Protein AF-A0A7K1Y0U2-F1 (afdb_monomer)

Solvent-accessible surface area (backbone atoms only — not comparable to full-atom values): 4041 Å² total; per-residue (Å²): 130,58,72,57,59,52,51,52,53,52,52,52,50,55,38,48,77,70,72,48,52,75,73,42,80,47,81,49,102,60,32,38,36,39,29,34,76,80,51,28,32,40,39,40,32,72,85,73,49,73,50,79,44,73,47,89,51,69,64,63,34,53,76,72,72,46,84,132

Nearest PDB structures (foldseek):
  3db7-assembly1_A  TM=7.222E-01  e=1.769E-01  Bacteroides thetaiotaomicron
  3due-assembly1_A  TM=7.655E-01  e=3.750E-01  Phocaeicola vulgatus ATCC 8482
  2ogq-assembly1_A  TM=6.688E-01  e=2.742E-01  Homo sapiens
  4uzr-assembly1_B  TM=7.777E-01  e=4.885E+00  Pyrococcus horikoshii
  2ojx-assembly1_A  TM=3.312E-01  e=2.742E-01  Homo sapiens

Mean predicted aligned error: 3.79 Å

Foldseek 3Di:
DDPQVVLVVVLVCLCVVVVWAFPDWDDDPFFIWTATPQRWIWTQGPVRDIDIDGPDDVVSCVSVVHDD

Radius of gyration: 11.09 Å; Cα contacts (8 Å, |Δi|>4): 90; chains: 1; bounding box: 27×25×28 Å

Structure (mmCIF, N/CA/C/O backbone):
data_AF-A0A7K1Y0U2-F1
#
_entry.id   AF-A0A7K1Y0U2-F1
#
loop_
_atom_site.group_PDB
_atom_site.id
_atom_site.type_symbol
_atom_site.label_atom_id
_atom_site.label_alt_id
_atom_site.label_comp_id
_atom_site.label_asym_id
_atom_site.label_entity_id
_atom_site.label_seq_id
_atom_site.pdbx_PDB_ins_code
_atom_site.Cartn_x
_atom_site.Cartn_y
_atom_site.Cartn_z
_atom_site.occupancy
_atom_site.B_iso_or_equiv
_atom_site.auth_seq_id
_atom_site.auth_comp_id
_atom_site.auth_asym_id
_atom_site.auth_atom_id
_atom_site.pdbx_PDB_model_num
ATOM 1 N N . MET A 1 1 ? 17.365 -8.966 -8.337 1.00 60.62 1 MET A N 1
ATOM 2 C CA . MET A 1 1 ? 16.047 -8.592 -7.790 1.00 60.62 1 MET A CA 1
ATOM 3 C C . MET A 1 1 ? 15.658 -7.304 -8.481 1.00 60.62 1 MET A C 1
ATOM 5 O O . MET A 1 1 ? 16.512 -6.431 -8.564 1.00 60.62 1 MET A O 1
ATOM 9 N N . ASP A 1 2 ? 14.471 -7.254 -9.077 1.00 84.06 2 ASP A N 1
ATOM 10 C CA . ASP A 1 2 ? 13.987 -6.073 -9.797 1.00 84.06 2 ASP A CA 1
ATOM 11 C C . ASP A 1 2 ? 13.793 -4.898 -8.820 1.00 84.06 2 ASP A C 1
ATOM 13 O O . ASP A 1 2 ? 13.413 -5.109 -7.666 1.00 84.06 2 ASP A O 1
ATOM 17 N N . GLU A 1 3 ? 14.078 -3.674 -9.261 1.00 81.44 3 GLU A N 1
ATOM 18 C CA . GLU A 1 3 ? 13.942 -2.454 -8.453 1.00 81.44 3 GLU A CA 1
ATOM 19 C C . GLU A 1 3 ? 12.496 -2.279 -7.971 1.00 81.44 3 GLU A C 1
ATOM 21 O O . GLU A 1 3 ? 12.244 -1.890 -6.827 1.00 81.44 3 GLU A O 1
ATOM 26 N N . PHE A 1 4 ? 11.539 -2.678 -8.808 1.00 85.25 4 PHE A N 1
ATOM 27 C CA . PHE A 1 4 ? 10.130 -2.668 -8.452 1.00 85.25 4 PHE A CA 1
ATOM 28 C C . PHE A 1 4 ? 9.777 -3.685 -7.355 1.00 85.25 4 PHE A C 1
ATOM 30 O O . PHE A 1 4 ? 9.026 -3.360 -6.435 1.00 85.25 4 PHE A O 1
ATOM 37 N N . GLU A 1 5 ? 10.354 -4.888 -7.383 1.00 86.62 5 GLU A N 1
ATOM 38 C CA . GLU A 1 5 ? 10.137 -5.894 -6.332 1.00 86.62 5 GLU A CA 1
ATOM 39 C C . GLU A 1 5 ? 10.720 -5.451 -4.982 1.00 86.62 5 GLU A C 1
ATOM 41 O O . GLU A 1 5 ? 10.132 -5.706 -3.925 1.00 86.62 5 GLU A O 1
ATOM 46 N N . ILE A 1 6 ? 11.837 -4.715 -5.005 1.00 88.56 6 ILE A N 1
ATOM 47 C CA . ILE A 1 6 ? 12.402 -4.081 -3.806 1.00 88.56 6 ILE A CA 1
ATOM 48 C C . ILE A 1 6 ? 11.429 -3.030 -3.262 1.00 88.56 6 ILE A C 1
ATOM 50 O O . ILE A 1 6 ? 11.108 -3.052 -2.072 1.00 88.56 6 ILE A O 1
ATOM 54 N N . LEU A 1 7 ? 10.918 -2.142 -4.123 1.00 87.69 7 LEU A N 1
ATOM 55 C CA . LEU A 1 7 ? 9.952 -1.110 -3.738 1.00 87.69 7 LEU A CA 1
ATOM 56 C C . LEU A 1 7 ? 8.679 -1.722 -3.140 1.00 87.69 7 LEU A C 1
ATOM 58 O O . LEU A 1 7 ? 8.232 -1.309 -2.069 1.00 87.69 7 LEU A O 1
ATOM 62 N N . LYS A 1 8 ? 8.115 -2.726 -3.816 1.00 90.81 8 LYS A N 1
ATOM 63 C CA . LYS A 1 8 ? 6.939 -3.471 -3.368 1.00 90.81 8 LYS A CA 1
ATOM 64 C C . LYS A 1 8 ? 7.156 -4.007 -1.951 1.00 90.81 8 LYS A C 1
ATOM 66 O O . LYS A 1 8 ? 6.372 -3.701 -1.052 1.00 90.81 8 LYS A O 1
ATOM 71 N N . THR A 1 9 ? 8.244 -4.747 -1.752 1.00 92.25 9 THR A N 1
ATOM 72 C CA . THR A 1 9 ? 8.594 -5.357 -0.463 1.00 92.25 9 THR A CA 1
ATOM 73 C C . THR A 1 9 ? 8.780 -4.302 0.628 1.00 92.25 9 THR A C 1
ATOM 75 O O . THR A 1 9 ? 8.259 -4.458 1.730 1.00 92.25 9 THR A O 1
ATOM 78 N N . ALA A 1 10 ? 9.451 -3.190 0.314 1.00 92.44 10 ALA A N 1
ATOM 79 C CA . ALA A 1 10 ? 9.680 -2.100 1.258 1.00 92.44 10 ALA A CA 1
ATOM 80 C C . ALA A 1 10 ? 8.379 -1.408 1.699 1.00 92.44 10 ALA A C 1
ATOM 82 O O . ALA A 1 10 ? 8.232 -1.061 2.870 1.00 92.44 10 ALA A O 1
ATOM 83 N N . ILE A 1 11 ? 7.425 -1.216 0.783 1.00 93.19 11 ILE A N 1
ATOM 84 C CA . ILE A 1 11 ? 6.117 -0.629 1.107 1.00 93.19 11 ILE A CA 1
ATOM 85 C C . ILE A 1 11 ? 5.318 -1.567 2.008 1.00 93.19 11 ILE A C 1
ATOM 87 O O . ILE A 1 11 ? 4.764 -1.111 3.007 1.00 93.19 11 ILE A O 1
ATOM 91 N N . LYS A 1 12 ? 5.289 -2.864 1.683 1.00 95.12 12 LYS A N 1
ATOM 92 C CA . LYS A 1 12 ? 4.601 -3.872 2.494 1.00 95.12 12 LYS A CA 1
ATOM 93 C C . LYS A 1 12 ? 5.152 -3.915 3.918 1.00 95.12 12 LYS A C 1
ATOM 95 O O . LYS A 1 12 ? 4.385 -3.730 4.858 1.00 95.12 12 LYS A O 1
ATOM 100 N N . ALA A 1 13 ? 6.471 -4.056 4.057 1.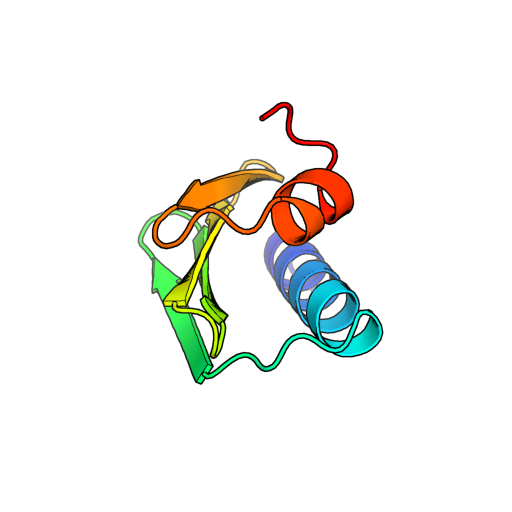00 95.06 13 ALA A N 1
ATOM 101 C CA . ALA A 1 13 ? 7.136 -4.066 5.357 1.00 95.06 13 ALA A CA 1
ATOM 102 C C . ALA A 1 13 ? 6.829 -2.791 6.150 1.00 95.06 13 ALA A C 1
ATOM 104 O O . ALA A 1 13 ? 6.393 -2.859 7.291 1.00 95.06 13 ALA A O 1
ATOM 105 N N . ARG A 1 14 ? 6.933 -1.614 5.516 1.00 94.81 14 ARG A N 1
ATOM 106 C CA . ARG A 1 14 ? 6.631 -0.340 6.178 1.00 94.81 14 ARG A CA 1
ATOM 107 C C . ARG A 1 14 ? 5.188 -0.256 6.684 1.00 94.81 14 ARG A C 1
ATOM 109 O O . ARG A 1 14 ? 4.964 0.345 7.730 1.00 94.81 14 ARG A O 1
ATOM 116 N N . LEU A 1 15 ? 4.219 -0.815 5.963 1.00 94.56 15 LEU A N 1
ATOM 117 C CA . LEU A 1 15 ? 2.827 -0.856 6.413 1.00 94.56 15 LEU A CA 1
ATOM 118 C C . LEU A 1 15 ? 2.656 -1.779 7.622 1.00 94.56 15 LEU A C 1
ATOM 120 O O . LEU A 1 15 ? 2.091 -1.361 8.631 1.00 94.56 15 LEU A O 1
ATOM 124 N N . GLU A 1 16 ? 3.179 -2.999 7.537 1.00 94.94 16 GLU A N 1
ATOM 125 C CA . GLU A 1 16 ? 3.079 -4.002 8.601 1.00 94.94 16 GLU A CA 1
ATOM 126 C C . GLU A 1 16 ? 3.807 -3.543 9.880 1.00 94.94 16 GLU A C 1
ATOM 128 O O . GLU A 1 16 ? 3.233 -3.608 10.967 1.00 94.94 16 GLU A O 1
ATOM 133 N N . ASP A 1 17 ? 5.000 -2.953 9.749 1.00 95.81 17 ASP A N 1
ATOM 134 C CA . ASP A 1 17 ? 5.790 -2.389 10.857 1.00 95.81 17 ASP A CA 1
ATOM 135 C C . ASP A 1 17 ? 5.074 -1.234 11.578 1.00 95.81 17 ASP A C 1
ATOM 137 O O . ASP A 1 17 ? 5.350 -0.951 12.743 1.00 95.81 17 ASP A O 1
ATOM 141 N N . ASN A 1 18 ? 4.143 -0.557 10.897 1.00 93.88 18 ASN A N 1
ATOM 142 C CA . ASN A 1 18 ? 3.323 0.517 11.465 1.00 93.88 18 ASN A CA 1
ATOM 143 C C . ASN A 1 18 ? 1.931 0.028 11.906 1.00 93.88 18 ASN A C 1
ATOM 145 O O . ASN A 1 18 ? 1.048 0.839 12.177 1.00 93.88 18 ASN A O 1
ATOM 149 N N . GLY A 1 19 ? 1.728 -1.291 11.996 1.00 94.31 19 GLY A N 1
ATOM 150 C CA . GLY A 1 19 ? 0.506 -1.897 12.527 1.00 94.31 19 GLY A CA 1
ATOM 151 C C . GLY A 1 19 ? -0.666 -1.934 11.547 1.00 94.31 19 GLY A C 1
ATOM 152 O O . GLY A 1 19 ? -1.789 -2.241 11.951 1.00 94.31 19 GLY A O 1
ATOM 153 N N . TYR A 1 20 ? -0.439 -1.646 10.264 1.00 95.38 20 TYR A N 1
ATOM 154 C CA . TYR A 1 20 ? -1.483 -1.788 9.260 1.00 95.38 20 TYR A CA 1
ATOM 155 C C . TYR A 1 20 ? -1.692 -3.252 8.888 1.00 95.38 20 TYR A C 1
ATOM 157 O O . TYR A 1 20 ? -0.754 -3.980 8.571 1.00 95.38 20 TYR A O 1
ATOM 165 N N . LEU A 1 21 ? -2.959 -3.660 8.836 1.00 95.19 21 LEU A N 1
ATOM 166 C CA . LEU A 1 21 ? -3.347 -4.962 8.311 1.00 95.19 21 LEU A CA 1
ATOM 167 C C . LEU A 1 21 ? -3.674 -4.848 6.820 1.00 95.19 21 LEU A C 1
ATOM 169 O O . LEU A 1 21 ? -4.677 -4.233 6.446 1.00 95.19 21 LEU A O 1
ATOM 173 N N . ILE A 1 22 ? -2.856 -5.473 5.975 1.00 96.69 22 ILE A N 1
ATOM 174 C CA . ILE A 1 22 ? -3.098 -5.583 4.532 1.00 96.69 22 ILE A CA 1
ATOM 175 C C . ILE A 1 22 ? -4.106 -6.713 4.291 1.00 96.69 22 ILE A C 1
ATOM 177 O O . ILE A 1 22 ? -3.858 -7.867 4.623 1.00 96.69 22 ILE A O 1
ATOM 181 N N . THR A 1 23 ? -5.256 -6.379 3.707 1.00 96.69 23 THR A N 1
ATOM 182 C CA . THR A 1 23 ? -6.336 -7.331 3.397 1.00 96.69 23 THR A CA 1
ATOM 183 C C . THR A 1 23 ? -6.334 -7.788 1.945 1.00 96.69 23 THR A C 1
ATOM 185 O O . THR A 1 23 ? -6.793 -8.889 1.655 1.00 96.69 23 THR A O 1
ATOM 188 N N . ILE A 1 24 ? -5.834 -6.961 1.021 1.00 95.69 24 ILE A N 1
ATOM 189 C CA . ILE A 1 24 ? -5.700 -7.315 -0.397 1.00 95.69 24 ILE A CA 1
ATOM 190 C C . ILE A 1 24 ? -4.349 -6.828 -0.903 1.00 95.69 24 ILE A C 1
ATOM 192 O O . ILE A 1 24 ? -3.991 -5.668 -0.706 1.00 95.69 24 ILE A O 1
ATOM 196 N N . GLU A 1 25 ? -3.651 -7.707 -1.611 1.00 96.12 25 GLU A N 1
ATOM 197 C CA . GLU A 1 25 ? -2.421 -7.433 -2.343 1.00 96.12 25 GLU A CA 1
ATOM 198 C C . GLU A 1 25 ? -2.647 -7.859 -3.802 1.00 96.12 25 GLU A C 1
ATOM 200 O O . GLU A 1 25 ? -3.036 -9.002 -4.056 1.00 96.12 25 GLU A O 1
ATOM 205 N N . LYS A 1 26 ? -2.477 -6.950 -4.770 1.00 95.19 26 LYS A N 1
ATOM 206 C CA . LYS A 1 26 ? -2.603 -7.294 -6.195 1.00 95.19 26 LYS A CA 1
ATOM 207 C C . LYS A 1 26 ? -1.704 -6.450 -7.090 1.00 95.19 26 LYS A C 1
ATOM 209 O O . LYS A 1 26 ? -1.495 -5.264 -6.844 1.00 95.19 26 LYS A O 1
ATOM 214 N N . ALA A 1 27 ? -1.243 -7.053 -8.181 1.00 94.69 27 ALA A N 1
ATOM 215 C CA . ALA A 1 27 ? -0.615 -6.322 -9.274 1.00 94.69 27 ALA A CA 1
ATOM 216 C C . ALA A 1 27 ? -1.658 -5.496 -10.052 1.00 94.69 27 ALA A C 1
ATOM 218 O O . ALA A 1 27 ? -2.819 -5.896 -10.174 1.00 94.69 27 ALA A O 1
ATOM 219 N N . ILE A 1 28 ? -1.229 -4.347 -10.568 1.00 93.19 28 ILE A N 1
ATOM 220 C CA . ILE A 1 28 ? -1.981 -3.474 -11.481 1.00 93.19 28 ILE A CA 1
ATOM 221 C C . ILE A 1 28 ? -1.076 -3.115 -12.668 1.00 93.19 28 ILE A C 1
ATOM 223 O O . ILE A 1 28 ? 0.141 -3.244 -12.557 1.00 93.19 28 ILE A O 1
ATOM 227 N N . ASP A 1 29 ? -1.648 -2.641 -13.778 1.00 87.19 29 ASP A N 1
ATOM 2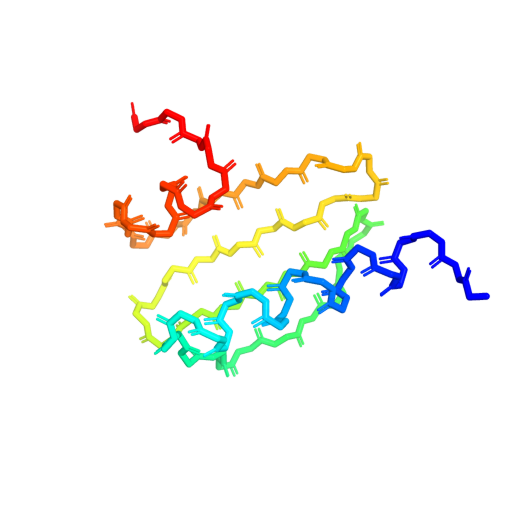28 C CA . ASP A 1 29 ? -0.957 -2.473 -15.075 1.00 87.19 29 ASP A CA 1
ATOM 229 C C . ASP A 1 29 ? 0.415 -1.772 -15.003 1.00 87.19 29 ASP A C 1
ATOM 231 O O . ASP A 1 29 ? 1.319 -2.085 -15.776 1.00 87.19 29 ASP A O 1
ATOM 235 N N . HIS A 1 30 ? 0.601 -0.857 -14.045 1.00 89.38 30 HIS A N 1
ATOM 236 C CA . HIS A 1 30 ? 1.853 -0.122 -13.839 1.00 89.38 30 HIS A CA 1
ATOM 237 C C . HIS A 1 30 ? 2.289 -0.055 -12.372 1.00 89.38 30 HIS A C 1
ATOM 239 O O . HIS A 1 30 ? 2.861 0.953 -11.944 1.00 89.38 30 HIS A O 1
ATOM 245 N N . GLY A 1 31 ? 1.974 -1.076 -11.576 1.00 93.94 31 GLY A N 1
ATOM 246 C CA . GLY A 1 31 ? 2.296 -1.034 -10.160 1.00 93.94 31 GLY A CA 1
ATOM 247 C C . GLY A 1 31 ? 1.733 -2.163 -9.317 1.00 93.94 31 GLY A C 1
ATOM 248 O O . GLY A 1 31 ? 1.385 -3.251 -9.776 1.00 93.94 31 GLY A O 1
ATOM 249 N N . HIS A 1 32 ? 1.633 -1.862 -8.032 1.00 95.75 32 HIS A N 1
ATOM 250 C CA . HIS A 1 3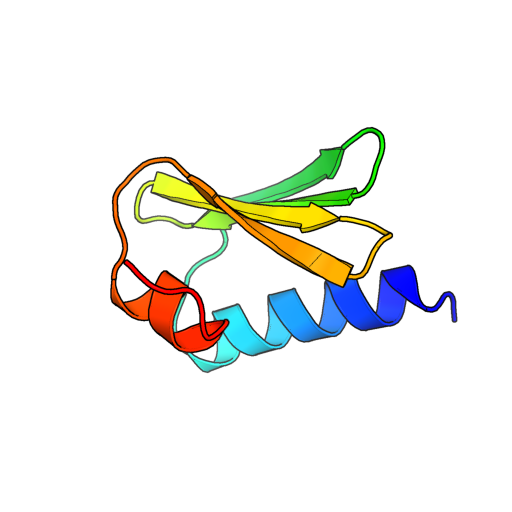2 ? 1.106 -2.733 -7.009 1.00 95.75 32 HIS A CA 1
ATOM 251 C C . HIS A 1 32 ? 0.072 -1.995 -6.175 1.00 95.75 32 HIS A C 1
ATOM 253 O O . HIS A 1 32 ? 0.237 -0.814 -5.869 1.00 95.75 32 HIS A O 1
ATOM 259 N N . GLN A 1 33 ? -0.984 -2.692 -5.785 1.00 96.00 33 GLN A N 1
ATOM 260 C CA . GLN A 1 33 ? -2.036 -2.142 -4.954 1.00 96.00 33 GLN A CA 1
ATOM 261 C C . GLN A 1 33 ? -2.151 -2.934 -3.654 1.00 96.00 33 GLN A C 1
ATOM 263 O O . GLN A 1 33 ? -2.290 -4.158 -3.667 1.00 96.00 33 GLN A O 1
ATOM 268 N N . TYR A 1 34 ? -2.188 -2.199 -2.548 1.00 96.19 34 TYR A N 1
ATOM 269 C CA . TYR A 1 34 ? -2.496 -2.699 -1.217 1.00 96.19 34 TYR A CA 1
ATOM 270 C C . TYR A 1 34 ? -3.836 -2.131 -0.763 1.00 96.19 34 TYR A C 1
ATOM 272 O O . TYR A 1 34 ? -4.088 -0.932 -0.891 1.00 96.19 34 TYR A O 1
ATOM 280 N N . ARG A 1 35 ? -4.707 -2.976 -0.216 1.00 95.56 35 ARG A N 1
ATOM 281 C CA . ARG A 1 35 ? -5.881 -2.534 0.541 1.00 95.56 35 ARG A CA 1
ATOM 282 C C . ARG A 1 35 ? -5.663 -2.857 2.005 1.00 95.56 35 ARG A C 1
ATOM 284 O O . ARG A 1 35 ? -5.308 -3.984 2.335 1.00 95.56 35 ARG A O 1
ATOM 291 N N . LEU A 1 36 ? -5.915 -1.882 2.862 1.00 95.31 36 LEU A N 1
ATOM 292 C CA . LEU A 1 36 ? -5.848 -2.029 4.308 1.00 95.31 36 LEU A CA 1
ATOM 293 C C . LEU A 1 36 ? -7.214 -2.440 4.873 1.00 95.31 36 LEU A C 1
ATOM 295 O O . LEU A 1 36 ? -8.247 -2.244 4.229 1.00 95.31 36 LEU A O 1
ATOM 299 N N . SER A 1 37 ? -7.245 -2.992 6.086 1.00 94.25 37 SER A N 1
ATOM 300 C CA . SER A 1 37 ? -8.494 -3.320 6.796 1.00 94.25 37 SER A CA 1
ATOM 301 C C . SER A 1 37 ? -9.390 -2.101 7.048 1.00 94.25 37 SER A C 1
ATOM 303 O O . SER A 1 37 ? -10.604 -2.244 7.154 1.00 94.25 37 SER A O 1
ATOM 305 N N . THR A 1 38 ? -8.809 -0.899 7.064 1.00 92.06 38 THR A N 1
ATOM 306 C CA . THR A 1 38 ? -9.504 0.391 7.198 1.00 92.06 38 THR A CA 1
ATOM 307 C C . THR A 1 38 ? -10.258 0.821 5.930 1.00 92.06 38 THR A C 1
ATOM 309 O O . THR A 1 38 ? -10.999 1.805 5.941 1.00 92.06 38 THR A O 1
ATOM 312 N N . GLY A 1 39 ? -10.081 0.105 4.814 1.00 92.25 39 GLY A N 1
ATOM 313 C CA . GLY A 1 39 ? -10.622 0.478 3.503 1.00 92.25 39 GLY A CA 1
ATOM 314 C C . GLY A 1 39 ? -9.729 1.441 2.714 1.00 92.25 39 GLY A C 1
ATOM 315 O O . GLY A 1 39 ? -10.027 1.731 1.553 1.00 92.25 39 GLY A O 1
ATOM 316 N N . THR A 1 40 ? -8.619 1.893 3.301 1.00 94.75 40 THR A N 1
ATOM 317 C CA . THR A 1 40 ? -7.574 2.660 2.617 1.00 94.75 40 THR A CA 1
ATOM 318 C C . THR A 1 40 ? -6.933 1.823 1.518 1.00 94.75 40 THR A C 1
ATOM 320 O O . THR A 1 40 ? -6.632 0.641 1.699 1.00 94.75 40 THR A O 1
ATOM 323 N N . ILE A 1 41 ? -6.716 2.441 0.363 1.00 95.06 41 ILE A N 1
ATOM 324 C CA . ILE A 1 41 ? -6.078 1.838 -0.802 1.00 95.06 41 ILE A CA 1
ATOM 325 C C . ILE A 1 41 ? -4.776 2.578 -1.071 1.00 95.06 41 ILE A C 1
ATOM 327 O O . ILE A 1 41 ? -4.775 3.798 -1.196 1.00 95.06 41 ILE A O 1
ATOM 331 N N . ILE A 1 42 ? -3.683 1.838 -1.202 1.00 95.00 42 ILE A N 1
ATOM 332 C CA . ILE A 1 42 ? -2.354 2.365 -1.498 1.00 95.00 42 ILE A CA 1
ATOM 333 C C . ILE A 1 42 ? -1.923 1.788 -2.839 1.00 95.00 42 ILE A C 1
ATOM 335 O O . ILE A 1 42 ? -1.801 0.572 -2.972 1.00 95.00 42 ILE A O 1
ATOM 339 N N . ASN A 1 43 ? -1.680 2.650 -3.822 1.00 94.75 43 ASN A N 1
ATOM 340 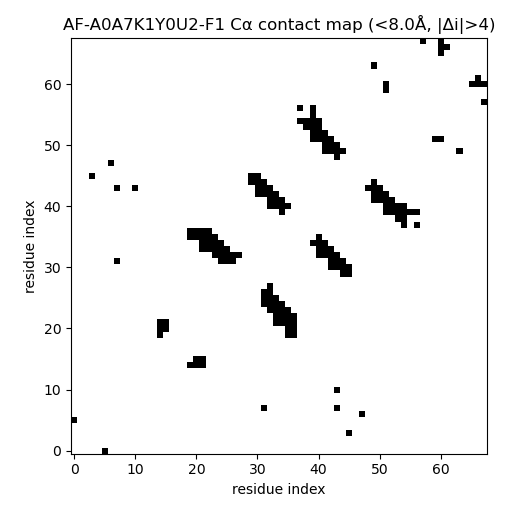C CA . ASN A 1 43 ? -1.104 2.245 -5.102 1.00 94.75 43 ASN A CA 1
ATOM 341 C C . ASN A 1 43 ? 0.355 2.694 -5.161 1.00 94.75 43 ASN A C 1
ATOM 343 O O . ASN A 1 43 ? 0.639 3.885 -5.017 1.00 94.75 43 ASN A O 1
ATOM 347 N N . ALA A 1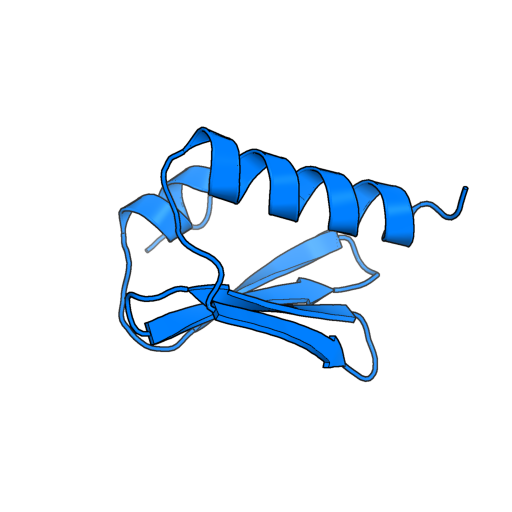 44 ? 1.249 1.744 -5.399 1.00 94.69 44 ALA A N 1
ATOM 348 C CA . ALA A 1 44 ? 2.672 1.933 -5.617 1.00 94.69 44 ALA A CA 1
ATOM 349 C C . ALA A 1 44 ? 2.983 1.697 -7.095 1.00 94.69 44 ALA A C 1
ATOM 351 O O . ALA A 1 44 ? 2.852 0.578 -7.580 1.00 94.69 44 ALA A O 1
ATOM 352 N N . PHE A 1 45 ? 3.361 2.738 -7.825 1.00 93.75 45 PHE A N 1
ATOM 353 C CA . PHE A 1 45 ? 3.627 2.643 -9.256 1.00 93.75 45 PHE A CA 1
ATOM 354 C C . PHE A 1 45 ? 5.096 2.326 -9.530 1.00 93.75 45 PHE A C 1
ATOM 356 O O . PHE A 1 45 ? 5.975 2.715 -8.763 1.00 93.75 45 PHE A O 1
ATOM 363 N N . ASN A 1 46 ? 5.371 1.708 -10.678 1.00 90.81 46 ASN A N 1
ATOM 364 C CA . ASN A 1 46 ? 6.731 1.373 -11.122 1.00 90.81 46 ASN A CA 1
ATOM 365 C C . ASN A 1 46 ? 7.642 2.610 -11.242 1.00 90.81 46 ASN A C 1
ATOM 367 O O . ASN A 1 46 ? 8.857 2.491 -11.203 1.00 90.81 46 ASN A O 1
ATOM 371 N N . SER A 1 47 ? 7.061 3.808 -11.357 1.00 90.00 47 SER A N 1
ATOM 372 C CA . SER A 1 47 ? 7.781 5.087 -11.360 1.00 90.00 47 SER A CA 1
ATOM 373 C C . SER A 1 47 ? 8.238 5.564 -9.975 1.00 90.00 47 SER A C 1
ATOM 375 O O . SER A 1 47 ? 8.773 6.664 -9.860 1.00 90.00 47 SER A O 1
ATOM 377 N N . GLY A 1 48 ? 7.956 4.811 -8.907 1.00 88.31 48 GLY A N 1
ATOM 378 C CA . GLY A 1 48 ? 8.186 5.226 -7.520 1.00 88.31 48 GLY A CA 1
ATOM 379 C C . GLY A 1 48 ? 7.095 6.139 -6.953 1.00 88.31 48 GLY A C 1
ATOM 380 O O . GLY A 1 48 ? 7.110 6.467 -5.767 1.00 88.31 48 GLY A O 1
ATOM 381 N N . LYS A 1 49 ? 6.109 6.539 -7.768 1.00 91.12 49 LYS A N 1
ATOM 382 C CA . LYS A 1 49 ? 4.952 7.304 -7.293 1.00 91.12 49 LYS A CA 1
ATOM 383 C C . LYS A 1 49 ? 4.104 6.440 -6.359 1.00 91.12 49 LYS A C 1
ATOM 385 O O . LYS A 1 49 ? 3.768 5.307 -6.693 1.00 91.12 49 LYS A O 1
ATOM 390 N N . ILE A 1 50 ? 3.678 7.014 -5.236 1.00 92.75 50 ILE A N 1
ATOM 391 C CA . ILE A 1 50 ? 2.720 6.399 -4.313 1.00 92.75 50 ILE A CA 1
ATOM 392 C C . ILE A 1 50 ? 1.473 7.278 -4.252 1.00 92.75 50 ILE A C 1
ATOM 394 O O . ILE A 1 50 ? 1.563 8.505 -4.218 1.00 92.75 50 ILE A O 1
ATOM 398 N N . THR A 1 51 ? 0.300 6.654 -4.269 1.00 92.81 51 THR A N 1
ATOM 399 C CA . THR A 1 51 ? -0.984 7.343 -4.081 1.00 92.81 51 THR A CA 1
ATOM 400 C C . THR A 1 51 ? -1.820 6.622 -3.046 1.00 92.81 51 THR A C 1
ATOM 402 O O . THR A 1 51 ? -1.769 5.394 -2.969 1.00 92.81 51 THR A O 1
ATOM 405 N N . ILE A 1 52 ? -2.618 7.385 -2.307 1.00 92.50 52 ILE A N 1
ATOM 406 C CA . ILE A 1 52 ? -3.568 6.862 -1.332 1.00 92.50 52 ILE A CA 1
ATOM 407 C C . ILE A 1 52 ? -4.976 7.283 -1.747 1.00 92.50 52 ILE A C 1
ATOM 409 O O . ILE A 1 52 ? -5.206 8.423 -2.145 1.00 92.50 52 ILE A O 1
ATOM 413 N N . GLN A 1 53 ? -5.901 6.332 -1.720 1.00 90.75 53 GLN A N 1
ATOM 414 C CA . GLN A 1 53 ? -7.294 6.473 -2.136 1.00 90.75 53 GLN A CA 1
ATOM 415 C C . GLN A 1 53 ? -8.213 5.734 -1.152 1.00 90.75 53 GLN A C 1
ATOM 417 O O . GLN A 1 53 ? -7.753 4.958 -0.316 1.00 90.75 53 GLN A O 1
ATOM 422 N N . GLY A 1 54 ? -9.527 5.917 -1.290 1.00 85.06 54 GLY A N 1
ATOM 423 C CA . GLY A 1 54 ? -10.519 5.276 -0.424 1.00 85.06 54 GLY A CA 1
ATOM 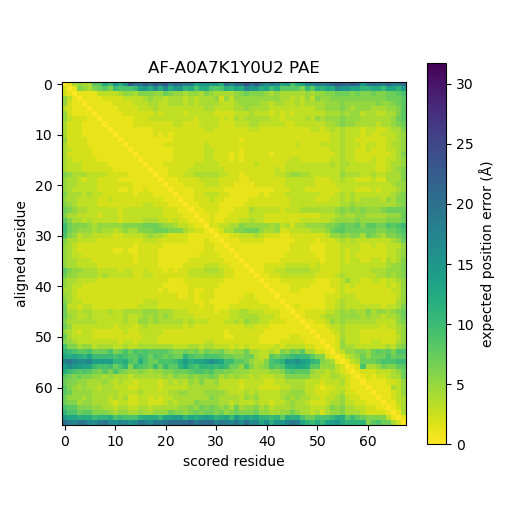424 C C . G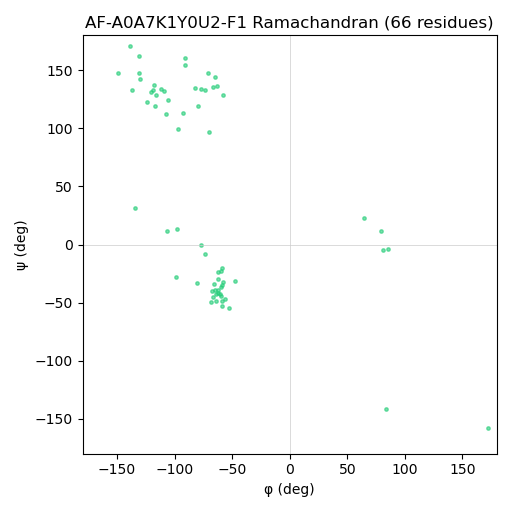LY A 1 54 ? -10.723 6.049 0.876 1.00 85.06 54 GLY A C 1
ATOM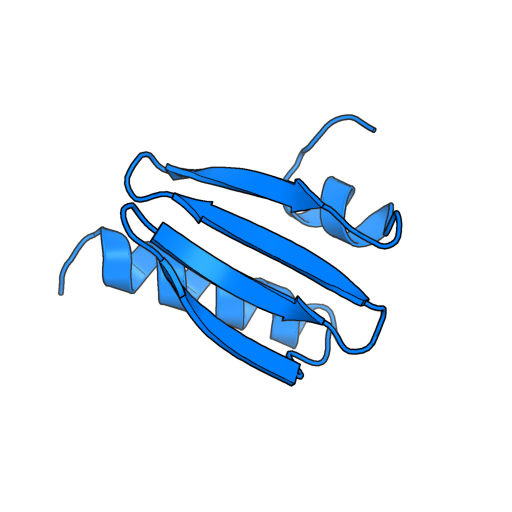 425 O O . GLY A 1 54 ? -10.755 7.280 0.858 1.00 85.06 54 GLY A O 1
ATOM 426 N N . THR A 1 55 ? -10.897 5.333 1.990 1.00 85.50 55 THR A N 1
ATOM 427 C CA . THR A 1 55 ? -11.048 5.958 3.311 1.00 85.50 55 THR A CA 1
ATOM 428 C C . THR A 1 55 ? -9.823 6.821 3.612 1.00 85.50 55 THR A C 1
ATOM 430 O O . THR A 1 55 ? -8.689 6.364 3.482 1.00 85.50 55 THR A O 1
ATOM 433 N N . ALA A 1 56 ? -10.049 8.081 3.988 1.00 66.94 56 ALA A N 1
ATOM 434 C CA . ALA A 1 56 ? -8.973 9.018 4.279 1.00 66.94 56 ALA A CA 1
ATOM 435 C C . ALA A 1 56 ? -8.263 8.626 5.580 1.00 66.94 56 ALA A C 1
ATOM 437 O O . ALA A 1 56 ? -8.696 8.978 6.677 1.00 66.94 56 ALA A O 1
ATOM 438 N N . ASP A 1 57 ? -7.156 7.911 5.438 1.00 81.06 57 ASP A N 1
ATOM 439 C CA . ASP A 1 57 ? -6.258 7.567 6.528 1.00 81.06 57 ASP A CA 1
ATOM 440 C C . ASP A 1 57 ? -5.094 8.560 6.560 1.00 81.06 57 ASP A C 1
ATOM 442 O O . ASP A 1 57 ? -4.156 8.513 5.757 1.00 81.06 57 ASP A O 1
ATOM 446 N N . ARG A 1 58 ? -5.206 9.535 7.469 1.00 79.75 58 ARG A N 1
ATOM 447 C CA . ARG A 1 58 ? -4.227 10.623 7.614 1.00 79.75 58 ARG A CA 1
ATOM 448 C C . ARG A 1 58 ? -2.848 10.104 8.004 1.00 79.75 58 ARG A C 1
ATOM 450 O O . ARG A 1 58 ? -1.852 10.739 7.656 1.00 79.75 58 ARG A O 1
ATOM 457 N N . ASP A 1 59 ? -2.786 8.989 8.719 1.00 84.81 59 ASP A N 1
ATOM 458 C CA . ASP A 1 59 ? -1.528 8.424 9.183 1.00 84.81 59 ASP A CA 1
ATOM 459 C C . ASP A 1 59 ? -0.851 7.628 8.065 1.00 84.81 59 ASP A C 1
ATOM 461 O O . ASP A 1 59 ? 0.368 7.721 7.908 1.00 84.81 59 ASP A O 1
ATOM 465 N N . ALA A 1 60 ? -1.626 6.987 7.184 1.00 84.25 60 ALA A N 1
ATOM 466 C CA . ALA A 1 60 ? -1.092 6.399 5.960 1.00 84.25 60 ALA A CA 1
ATOM 467 C C . ALA A 1 60 ? -0.486 7.474 5.033 1.00 84.25 60 ALA A C 1
ATOM 469 O O . ALA A 1 60 ? 0.610 7.283 4.510 1.00 84.25 60 ALA A O 1
ATOM 470 N N . ASN A 1 61 ? -1.128 8.642 4.879 1.00 85.12 61 ASN A N 1
ATOM 471 C CA . ASN A 1 61 ? -0.550 9.759 4.110 1.00 85.12 61 ASN A CA 1
ATOM 472 C C . ASN A 1 61 ? 0.790 10.231 4.694 1.00 85.12 61 ASN A C 1
ATOM 474 O O . ASN A 1 61 ? 1.760 10.421 3.956 1.00 85.12 61 ASN A O 1
ATOM 478 N N . ARG A 1 62 ? 0.868 10.370 6.024 1.00 87.12 62 ARG A N 1
ATOM 479 C CA . ARG A 1 62 ? 2.099 10.767 6.728 1.00 87.12 62 ARG A CA 1
ATOM 480 C C . ARG A 1 62 ? 3.228 9.757 6.539 1.00 87.12 62 ARG A C 1
ATOM 482 O O . ARG A 1 62 ? 4.363 10.176 6.327 1.00 87.12 62 ARG A O 1
ATOM 489 N N . LEU A 1 63 ? 2.919 8.459 6.555 1.00 87.44 63 LEU A N 1
ATOM 490 C CA . LEU A 1 63 ? 3.895 7.379 6.388 1.00 87.44 63 LEU A CA 1
ATOM 491 C C . LEU A 1 63 ? 4.675 7.475 5.067 1.00 87.44 63 LEU A C 1
ATOM 493 O O . LEU A 1 63 ? 5.850 7.112 5.005 1.00 87.44 63 LEU A O 1
ATOM 497 N N . PHE A 1 64 ? 4.029 7.995 4.022 1.00 86.56 64 PHE A N 1
ATOM 498 C CA . PHE A 1 64 ? 4.621 8.179 2.696 1.00 86.56 64 PHE A CA 1
ATOM 499 C C . PHE A 1 64 ? 4.942 9.644 2.364 1.00 86.56 64 PHE A C 1
ATOM 501 O O . PHE A 1 64 ? 5.241 9.957 1.214 1.00 86.56 64 PHE A O 1
ATOM 508 N N . GLY A 1 65 ? 4.892 10.551 3.348 1.00 84.88 65 GLY A N 1
ATOM 509 C CA . GLY A 1 65 ? 5.204 11.971 3.150 1.00 84.88 65 GLY A CA 1
ATOM 510 C C . GLY A 1 65 ? 4.241 12.703 2.207 1.00 84.88 65 GLY A C 1
ATOM 511 O O . GLY A 1 65 ? 4.605 13.725 1.624 1.00 84.88 65 GLY A O 1
ATOM 512 N N . LEU A 1 66 ? 3.022 12.188 2.033 1.00 83.00 66 LEU A N 1
ATOM 513 C CA . LEU A 1 66 ? 2.003 12.786 1.177 1.00 83.00 66 LEU A CA 1
ATOM 514 C C . LEU A 1 66 ? 1.287 13.910 1.938 1.00 83.00 66 LEU A C 1
ATOM 516 O O . LEU A 1 66 ? 0.9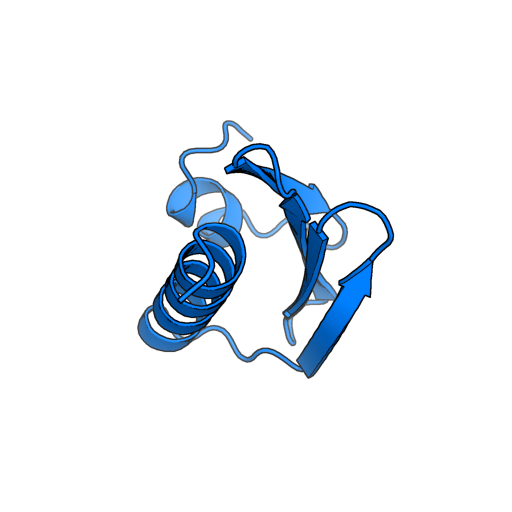27 13.765 3.108 1.00 83.00 66 LEU A O 1
ATOM 520 N N . LYS A 1 67 ? 1.087 15.055 1.276 1.00 74.00 67 LYS A N 1
ATOM 521 C CA . LYS A 1 67 ? 0.281 16.153 1.827 1.00 74.00 67 LYS A CA 1
ATOM 522 C C . LYS A 1 67 ? -1.200 15.764 1.756 1.00 74.00 67 LYS A C 1
ATOM 524 O O . LYS A 1 67 ? -1.635 15.276 0.715 1.00 74.00 67 LYS A O 1
ATOM 529 N N . ASN A 1 68 ? -1.925 15.962 2.862 1.00 59.09 68 ASN A N 1
ATOM 530 C CA . ASN A 1 68 ? -3.385 15.808 2.913 1.00 59.09 68 ASN A CA 1
ATOM 531 C C . ASN A 1 68 ? -4.086 16.891 2.091 1.00 59.09 68 ASN A C 1
ATOM 533 O O . ASN A 1 68 ? -3.566 18.032 2.085 1.00 59.09 68 ASN A O 1
#

Organism: NCBI:txid2695274

pLDDT: mean 89.7, std 7.69, range [59.09, 96.69]

Sequence (68 aa):
MDEFEILKTAIKARLEDNGYLITIEKAIDHGHQYRLSTGTIINAFNSGKITIQGTADRDANRLFGLKN

Secondary structure (DSSP, 8-state):
--HHHHHHHHHHHHHHHTT--EEEEEEETTEEEEEETTSEEEEEETTS-EEEEES--HHHHHHTT---